Protein AF-A0A962JKR4-F1 (afdb_monomer)

Foldseek 3Di:
DPPVVVVVVVVVVVVVVVCVVCVCLQQDWDFDDPPVDTDTGRPSVVVVVVVVVVVVVVVVVVVVVVVVVVVVVVVVVVD

Nearest PDB structures (foldseek):
  1fxk-assembly1_B  TM=4.315E-01  e=8.776E+00  Methanothermobacter thermautotrophicus

Sequence (79 aa):
MPLRTLLFVIIVALIATFTALNWSAFAANTVISLGFASVQAPLGLIMLGIVVVMTVLFLFFIAYFQTSVLLEARRHAKE

Secondary structure (DSSP, 8-state):
--HHHHHHHHHHHHHHHHHHHTHHHHT--EEEE-SS-EEEE-HHHHHHHHHHHHHHHHHHHHHHHHHHHHHHHHHHT--

Radius of gyration: 19.64 Å; Cα contacts (8 Å, |Δi|>4): 35; chains: 1; bounding box: 36×32×53 Å

Mean predicted aligned error: 8.1 Å

Solvent-accessible surface area (backbone atoms only — not comparable to full-atom values): 4500 Å² total; per-residue (Å²): 125,59,70,71,58,52,52,51,52,50,52,52,51,49,53,52,49,54,47,63,76,41,37,70,69,28,61,40,73,36,83,41,75,72,88,85,51,75,45,77,43,32,57,46,48,54,54,50,50,50,52,52,53,52,50,51,53,49,51,52,50,51,53,52,55,53,51,53,54,54,53,51,55,56,52,64,76,71,109

Structure (mmCIF, N/CA/C/O backbone):
data_AF-A0A962JKR4-F1
#
_entry.id   AF-A0A962JKR4-F1
#
loop_
_atom_site.group_PDB
_atom_site.id
_atom_site.type_symbol
_atom_site.label_atom_id
_atom_site.label_alt_id
_atom_site.label_comp_id
_atom_site.label_asym_id
_atom_site.label_entity_id
_atom_site.label_seq_id
_atom_site.pdbx_PDB_ins_code
_atom_site.Cartn_x
_atom_site.Cartn_y
_atom_site.Cartn_z
_atom_site.occupancy
_atom_site.B_iso_or_equiv
_atom_site.auth_seq_id
_atom_site.auth_comp_id
_atom_site.auth_asym_id
_atom_site.auth_atom_id
_atom_site.pdbx_PDB_model_num
ATOM 1 N N . MET A 1 1 ? 14.751 -14.363 -12.221 1.00 61.06 1 MET A N 1
ATOM 2 C CA . MET A 1 1 ? 14.339 -12.995 -11.832 1.00 61.06 1 MET A CA 1
ATOM 3 C C . MET A 1 1 ? 15.532 -12.294 -11.206 1.00 61.06 1 MET A C 1
ATOM 5 O O . MET A 1 1 ? 16.241 -12.957 -10.458 1.00 61.06 1 MET A O 1
ATOM 9 N N . PRO A 1 2 ? 15.801 -11.014 -11.508 1.00 82.19 2 PRO A N 1
ATOM 10 C CA . PRO A 1 2 ? 16.875 -10.292 -10.829 1.00 82.19 2 PRO A CA 1
ATOM 11 C C . PRO A 1 2 ? 16.585 -10.260 -9.319 1.00 82.19 2 PRO A C 1
ATOM 13 O O . PRO A 1 2 ? 15.423 -10.140 -8.925 1.00 82.19 2 PRO A O 1
ATOM 16 N N . LEU A 1 3 ? 17.622 -10.369 -8.480 1.00 88.56 3 LEU A N 1
ATOM 17 C CA . LEU A 1 3 ? 17.504 -10.440 -7.012 1.00 88.56 3 LEU A CA 1
ATOM 18 C C . LEU A 1 3 ? 16.603 -9.330 -6.444 1.00 88.56 3 LEU A C 1
ATOM 20 O O . LEU A 1 3 ? 15.792 -9.572 -5.557 1.00 88.56 3 LEU A O 1
ATOM 24 N N . ARG A 1 4 ? 16.678 -8.132 -7.034 1.00 82.50 4 ARG A N 1
ATOM 25 C CA . ARG A 1 4 ? 15.829 -6.981 -6.700 1.00 82.50 4 ARG A CA 1
ATOM 26 C C . ARG A 1 4 ? 14.329 -7.272 -6.844 1.00 82.50 4 ARG A C 1
ATOM 28 O O . ARG A 1 4 ? 13.556 -6.912 -5.965 1.00 82.50 4 ARG A O 1
ATOM 35 N N . THR A 1 5 ? 13.915 -7.927 -7.930 1.00 86.06 5 THR A N 1
ATOM 36 C CA . THR A 1 5 ? 12.505 -8.287 -8.162 1.00 86.06 5 THR A CA 1
ATOM 37 C C . THR A 1 5 ? 12.061 -9.394 -7.215 1.00 86.06 5 THR A C 1
ATOM 39 O O . THR A 1 5 ? 10.951 -9.330 -6.700 1.00 86.06 5 THR A O 1
ATOM 42 N N . LEU A 1 6 ? 12.928 -10.373 -6.935 1.00 90.88 6 LEU A N 1
ATOM 43 C CA . LEU A 1 6 ? 12.624 -11.433 -5.972 1.00 90.88 6 LEU A CA 1
ATOM 44 C C . LEU A 1 6 ? 12.397 -10.862 -4.564 1.00 90.88 6 LEU A C 1
ATOM 46 O O . LEU A 1 6 ? 11.387 -11.170 -3.939 1.00 90.88 6 LEU A O 1
ATOM 50 N N . LEU A 1 7 ? 13.293 -9.986 -4.094 1.00 91.50 7 LEU A N 1
ATOM 51 C CA . LEU A 1 7 ? 13.158 -9.313 -2.798 1.00 91.50 7 LEU A CA 1
ATOM 52 C C . LEU A 1 7 ? 11.871 -8.488 -2.716 1.00 91.50 7 LEU A C 1
ATOM 54 O O . LEU A 1 7 ? 11.163 -8.561 -1.716 1.00 91.50 7 LEU A O 1
ATOM 58 N N . PHE A 1 8 ? 11.537 -7.749 -3.776 1.00 87.75 8 PHE A N 1
ATOM 59 C CA . PHE A 1 8 ? 10.295 -6.981 -3.833 1.00 87.75 8 PHE A CA 1
ATOM 60 C C . PHE A 1 8 ? 9.058 -7.879 -3.693 1.00 87.75 8 PHE A C 1
ATOM 62 O O . PHE A 1 8 ? 8.189 -7.601 -2.870 1.00 87.75 8 PHE A O 1
ATOM 69 N N . VAL A 1 9 ? 9.000 -8.989 -4.439 1.00 89.62 9 VAL A N 1
ATOM 70 C CA . VAL A 1 9 ? 7.889 -9.954 -4.361 1.00 89.62 9 VAL A CA 1
ATOM 71 C C . VAL A 1 9 ? 7.779 -10.565 -2.963 1.00 89.62 9 VAL A C 1
ATOM 73 O O . VAL A 1 9 ? 6.674 -10.672 -2.436 1.00 89.62 9 VAL A O 1
ATOM 76 N N . ILE A 1 10 ? 8.907 -10.911 -2.335 1.00 94.56 10 ILE A N 1
ATOM 77 C CA . ILE A 1 10 ? 8.928 -11.438 -0.963 1.00 94.56 10 ILE A CA 1
ATOM 78 C C . ILE A 1 10 ? 8.367 -10.409 0.024 1.00 94.56 10 ILE A C 1
ATOM 80 O O . ILE A 1 10 ? 7.526 -10.759 0.846 1.00 94.56 10 ILE A O 1
ATOM 84 N N . ILE A 1 11 ? 8.779 -9.141 -0.068 1.00 93.06 11 ILE A N 1
ATOM 85 C CA . ILE A 1 11 ? 8.274 -8.076 0.812 1.00 93.06 11 ILE A CA 1
ATOM 86 C C . ILE A 1 11 ? 6.760 -7.909 0.646 1.00 93.06 11 ILE A C 1
ATOM 88 O O . ILE A 1 11 ? 6.039 -7.874 1.641 1.00 93.06 11 ILE A O 1
ATOM 92 N N . VAL A 1 12 ? 6.263 -7.865 -0.593 1.00 91.06 12 VAL A N 1
ATOM 93 C CA . VAL A 1 12 ? 4.819 -7.775 -0.865 1.00 91.06 12 VAL A CA 1
ATOM 94 C C . VAL A 1 12 ? 4.072 -8.978 -0.276 1.00 91.06 12 VAL A C 1
ATOM 96 O O . VAL A 1 12 ? 3.038 -8.800 0.366 1.00 91.06 12 VAL A O 1
ATOM 99 N N . ALA A 1 13 ? 4.611 -10.192 -0.423 1.00 94.12 13 ALA A N 1
ATOM 100 C CA . ALA A 1 13 ? 4.019 -11.404 0.141 1.00 94.12 13 ALA A CA 1
ATOM 101 C C . ALA A 1 13 ? 3.999 -11.393 1.680 1.00 94.12 13 ALA A C 1
ATOM 103 O O . ALA A 1 13 ? 3.000 -11.789 2.286 1.00 94.12 13 ALA A O 1
ATOM 104 N N . LEU A 1 14 ? 5.064 -10.904 2.321 1.00 96.50 14 LEU A N 1
ATOM 105 C CA . LEU A 1 14 ? 5.125 -10.747 3.776 1.00 96.50 14 LEU A CA 1
ATOM 106 C C . LEU A 1 14 ? 4.089 -9.736 4.274 1.00 96.50 14 LEU A C 1
ATOM 108 O O . LEU A 1 14 ? 3.371 -10.031 5.228 1.00 96.50 14 LEU A O 1
ATOM 112 N N . ILE A 1 15 ? 3.954 -8.586 3.607 1.00 93.12 15 ILE A N 1
ATOM 113 C CA . ILE A 1 15 ? 2.948 -7.567 3.950 1.00 93.12 15 ILE A CA 1
ATOM 114 C C . ILE A 1 15 ? 1.533 -8.132 3.796 1.00 93.12 15 ILE A C 1
ATOM 116 O O . ILE A 1 15 ? 0.698 -7.950 4.684 1.00 93.12 15 ILE A O 1
ATOM 120 N N . ALA A 1 16 ? 1.262 -8.846 2.700 1.00 92.94 16 ALA A N 1
ATOM 121 C CA . ALA A 1 16 ? -0.034 -9.472 2.460 1.00 92.94 16 ALA A CA 1
ATOM 122 C C . ALA A 1 16 ? -0.360 -10.519 3.537 1.00 92.94 16 ALA A C 1
ATOM 124 O O . ALA A 1 16 ? -1.459 -10.514 4.089 1.00 92.94 16 ALA A O 1
ATOM 125 N N . THR A 1 17 ? 0.614 -11.362 3.892 1.00 96.56 17 THR A N 1
ATOM 126 C CA . THR A 1 17 ? 0.461 -12.380 4.943 1.00 96.56 17 THR A CA 1
ATOM 127 C C . THR A 1 17 ? 0.215 -11.732 6.302 1.00 96.56 17 THR A C 1
ATOM 129 O O . THR A 1 17 ? -0.733 -12.094 6.992 1.00 96.56 17 THR A O 1
ATOM 132 N N . PHE A 1 18 ? 1.012 -10.729 6.675 1.00 95.00 18 PHE A N 1
ATOM 133 C CA . PHE A 1 18 ? 0.828 -9.978 7.916 1.00 95.00 18 PHE A CA 1
ATOM 134 C C . PHE A 1 18 ? -0.557 -9.325 7.980 1.00 95.00 18 PHE A C 1
ATOM 136 O O . PHE A 1 18 ? -1.232 -9.407 9.004 1.00 95.00 18 PHE A O 1
ATOM 143 N N . THR A 1 19 ? -1.007 -8.731 6.876 1.00 93.75 19 THR A N 1
ATOM 144 C CA . THR A 1 19 ? -2.330 -8.107 6.772 1.00 93.75 19 THR A CA 1
ATOM 145 C C . THR A 1 19 ? -3.452 -9.128 6.937 1.00 93.75 19 THR A C 1
ATOM 147 O O . THR A 1 19 ? -4.384 -8.891 7.702 1.00 93.75 19 THR A O 1
ATOM 150 N N . ALA A 1 20 ? -3.355 -10.276 6.262 1.00 93.06 20 ALA A N 1
ATOM 151 C CA . ALA A 1 20 ? -4.349 -11.342 6.346 1.00 93.06 20 ALA A CA 1
ATOM 152 C C . ALA A 1 20 ? -4.430 -11.945 7.758 1.00 93.06 20 ALA A C 1
ATOM 154 O O . ALA A 1 20 ? -5.524 -12.157 8.275 1.00 93.06 20 ALA A O 1
ATOM 155 N N . LEU A 1 21 ? -3.284 -12.165 8.411 1.00 96.19 21 LEU A N 1
ATOM 156 C CA . LEU A 1 21 ? -3.233 -12.660 9.790 1.00 96.19 21 LEU A CA 1
ATOM 157 C C . LEU A 1 21 ? -3.794 -11.648 10.799 1.00 96.19 21 LEU A C 1
ATOM 159 O O . LEU A 1 21 ? -4.411 -12.044 11.783 1.00 96.19 21 LEU A O 1
ATOM 163 N N . ASN A 1 22 ? -3.623 -10.349 10.546 1.00 94.75 22 ASN A N 1
ATOM 164 C CA . ASN A 1 22 ? -4.109 -9.272 11.414 1.00 94.75 22 ASN A CA 1
ATOM 165 C C . ASN A 1 22 ? -5.416 -8.640 10.904 1.00 94.75 22 ASN A C 1
ATOM 167 O O . ASN A 1 22 ? -5.729 -7.497 11.244 1.00 94.75 22 ASN A O 1
ATOM 171 N N . TRP A 1 23 ? -6.197 -9.364 10.096 1.00 92.12 23 TRP A N 1
ATOM 172 C CA . TRP A 1 23 ? -7.376 -8.820 9.415 1.00 92.12 23 TRP A CA 1
ATOM 173 C C . TRP A 1 23 ? -8.381 -8.160 10.366 1.00 92.12 23 TRP A C 1
ATOM 175 O O . TRP A 1 23 ? -8.895 -7.082 10.075 1.00 92.12 23 TRP A O 1
ATOM 185 N N . SER A 1 24 ? -8.623 -8.765 11.532 1.00 91.00 24 SER A N 1
ATOM 186 C CA . SER A 1 24 ? -9.535 -8.226 12.549 1.00 91.00 24 SER A CA 1
ATOM 187 C C . SER A 1 24 ? -9.110 -6.848 13.063 1.00 91.00 24 SER A C 1
ATOM 189 O O . SER A 1 24 ? -9.964 -5.996 13.286 1.00 91.00 24 SER A O 1
ATOM 191 N N . ALA A 1 25 ? -7.804 -6.604 13.202 1.00 90.25 25 ALA A N 1
ATOM 192 C CA . ALA A 1 25 ? -7.271 -5.311 13.616 1.00 90.25 25 ALA A CA 1
ATOM 193 C C . ALA A 1 25 ? -7.427 -4.257 12.510 1.00 90.25 25 ALA A C 1
ATOM 195 O O . ALA A 1 25 ? -7.768 -3.111 12.793 1.00 90.25 25 ALA A O 1
ATOM 196 N N . PHE A 1 26 ? -7.236 -4.641 11.245 1.00 90.38 26 PHE A N 1
ATOM 197 C CA . PHE A 1 26 ? -7.433 -3.733 10.112 1.00 90.38 26 PHE A CA 1
ATOM 198 C C . PHE A 1 26 ? -8.908 -3.386 9.877 1.00 90.38 26 PHE A C 1
ATOM 200 O O . PHE A 1 26 ? -9.215 -2.247 9.517 1.00 90.38 26 PHE A O 1
ATOM 207 N N . ALA A 1 27 ? -9.809 -4.345 10.099 1.00 91.62 27 ALA A N 1
ATOM 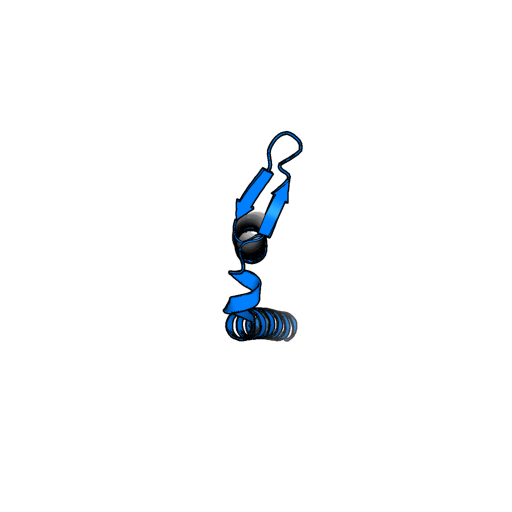208 C CA . ALA A 1 27 ? -11.254 -4.188 9.952 1.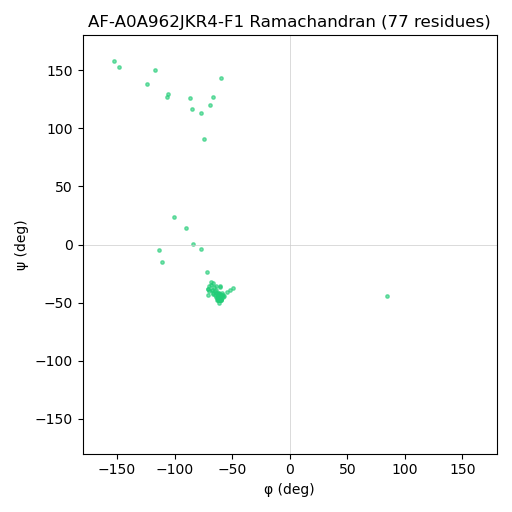00 91.62 27 ALA A CA 1
ATOM 209 C C . ALA A 1 27 ? -11.947 -3.589 11.192 1.00 91.62 27 ALA A C 1
ATOM 211 O O . ALA A 1 27 ? -13.166 -3.417 11.186 1.00 91.62 27 ALA A O 1
ATOM 212 N N . ALA A 1 28 ? -11.202 -3.270 12.254 1.00 91.44 28 ALA A N 1
ATOM 213 C CA . ALA A 1 28 ? -11.762 -2.661 13.452 1.00 91.44 28 ALA A CA 1
ATOM 214 C C . ALA A 1 28 ? -12.267 -1.241 13.156 1.00 91.44 28 ALA A C 1
ATOM 216 O O . ALA A 1 28 ? -11.524 -0.396 12.656 1.00 91.44 28 ALA A O 1
ATOM 217 N N . ASN A 1 29 ? -13.530 -0.968 13.496 1.00 88.50 29 ASN A N 1
ATOM 218 C CA . ASN A 1 29 ? -14.109 0.364 13.349 1.00 88.50 29 ASN A CA 1
ATOM 219 C C . ASN A 1 29 ? -13.481 1.323 14.359 1.00 88.50 29 ASN A C 1
ATOM 221 O O . ASN A 1 29 ? -13.596 1.128 15.570 1.00 88.50 29 ASN A O 1
ATOM 225 N N . THR A 1 30 ? -12.856 2.382 13.856 1.00 87.00 30 THR A N 1
ATOM 226 C CA . THR A 1 30 ? -12.297 3.455 14.673 1.00 87.00 30 THR A CA 1
ATOM 227 C C . THR A 1 30 ? -13.013 4.762 14.366 1.00 87.00 30 THR A C 1
ATOM 229 O O . THR A 1 30 ? -13.532 4.971 13.269 1.00 87.00 30 THR A O 1
ATOM 232 N N . VAL A 1 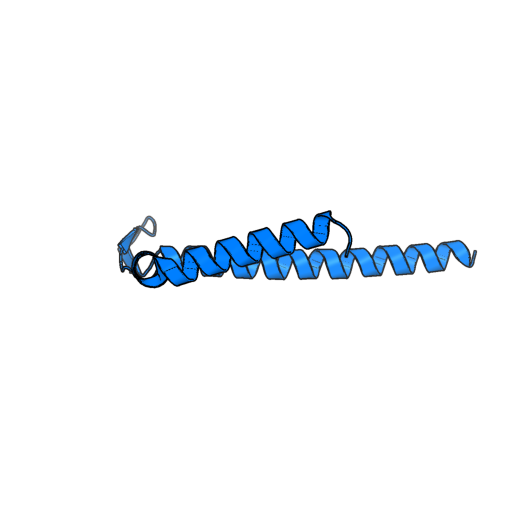31 ? -13.094 5.644 15.362 1.00 87.12 31 VAL A N 1
ATOM 233 C CA . VAL A 1 31 ? -13.610 6.999 15.154 1.00 87.12 31 VAL A CA 1
ATOM 234 C C . VAL A 1 31 ? -12.509 7.806 14.477 1.00 87.12 31 VAL A C 1
ATOM 236 O O . VAL A 1 31 ? -11.459 8.053 15.069 1.00 87.12 31 VAL A O 1
ATOM 239 N N . ILE A 1 32 ? -12.745 8.202 13.231 1.00 84.81 32 ILE A N 1
ATOM 240 C CA . ILE A 1 32 ? -11.819 8.984 12.417 1.00 84.81 32 ILE A CA 1
ATOM 241 C C . ILE A 1 32 ? -12.344 10.415 12.348 1.00 84.81 32 ILE A C 1
ATOM 243 O O . ILE A 1 32 ? -13.507 10.640 12.013 1.00 84.81 32 ILE A O 1
ATOM 247 N N . SER A 1 33 ? -11.485 11.388 12.644 1.00 86.25 33 SER A N 1
ATOM 248 C CA . SER A 1 33 ? -11.794 12.802 12.430 1.00 86.25 33 SER A CA 1
ATOM 249 C C . SER A 1 33 ? -11.436 13.211 11.002 1.00 86.25 33 SER A C 1
ATOM 251 O O . SER A 1 33 ? -10.300 13.040 10.567 1.00 86.25 33 SER A O 1
ATOM 253 N N . LEU A 1 34 ? -12.398 13.792 10.290 1.00 83.06 34 LEU A N 1
ATOM 254 C CA . LEU A 1 34 ? -12.236 14.432 8.979 1.00 83.06 34 LEU A CA 1
ATOM 255 C C . LEU A 1 34 ? -11.894 15.930 9.119 1.00 83.06 34 LEU A C 1
ATOM 257 O O . LEU A 1 34 ? -12.058 16.701 8.176 1.00 83.06 34 LEU A O 1
ATOM 261 N N . GLY A 1 35 ? -11.504 16.379 10.316 1.00 84.81 35 GLY A N 1
ATOM 262 C CA . GLY A 1 35 ? -11.268 17.788 10.646 1.00 84.81 35 GLY A CA 1
ATOM 263 C C . GLY A 1 35 ? -12.540 18.545 11.040 1.00 84.81 35 GLY A C 1
ATOM 264 O O . GLY A 1 35 ? -12.536 19.235 12.053 1.00 84.81 35 GLY A O 1
ATOM 265 N N . PHE A 1 36 ? -13.640 18.364 10.300 1.00 81.56 36 PHE A N 1
ATOM 266 C CA . PHE A 1 36 ? -14.933 19.025 10.572 1.00 81.56 36 PHE A CA 1
ATOM 267 C C . PHE A 1 36 ? -16.043 18.077 11.049 1.00 81.56 36 PHE A C 1
ATOM 269 O O . PHE A 1 36 ? -17.061 18.529 11.566 1.00 81.56 36 PHE A O 1
ATOM 276 N N . ALA A 1 37 ? -15.862 16.766 10.878 1.00 83.94 37 ALA A N 1
ATOM 277 C CA . ALA A 1 37 ? -16.821 15.738 11.273 1.00 83.94 37 ALA A CA 1
ATOM 278 C C . ALA A 1 37 ? -16.093 14.453 11.685 1.00 83.94 37 ALA A C 1
ATOM 280 O O . ALA A 1 37 ? -15.007 14.170 11.183 1.00 83.94 37 AL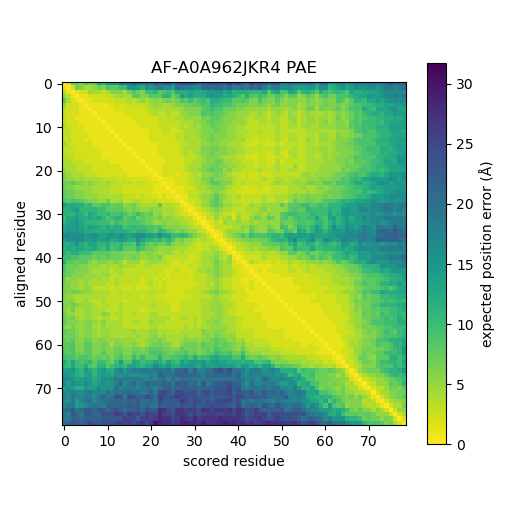A A O 1
ATOM 281 N N . SER A 1 38 ? -16.705 13.663 12.565 1.00 85.62 38 SER A N 1
ATOM 282 C CA . SER A 1 38 ? -16.179 12.364 12.994 1.00 85.62 38 SER A CA 1
ATOM 283 C C . SER A 1 38 ? -17.002 11.243 12.373 1.00 85.62 38 SER A C 1
ATOM 285 O O . SER A 1 38 ? -18.224 11.227 12.511 1.00 85.62 38 SER A O 1
ATOM 287 N N . VAL A 1 39 ? -16.345 10.296 11.708 1.00 86.25 39 VAL A N 1
ATOM 288 C CA . VAL A 1 39 ? -16.988 9.137 11.072 1.00 86.25 39 VAL A CA 1
ATOM 289 C C . VAL A 1 39 ? -16.365 7.860 11.620 1.00 86.25 39 VAL A C 1
ATOM 291 O O . VAL A 1 39 ? -15.154 7.780 11.803 1.00 86.25 39 VAL A O 1
ATOM 294 N N . GLN A 1 40 ? -17.194 6.854 11.899 1.00 87.44 40 GLN A N 1
ATOM 295 C CA . GLN A 1 40 ? -16.713 5.521 12.250 1.00 87.44 40 GLN A CA 1
ATOM 296 C C . GLN A 1 40 ? -16.444 4.732 10.979 1.00 87.44 40 GLN A C 1
ATOM 298 O O . GLN A 1 40 ? -17.362 4.462 10.207 1.00 87.44 40 GLN A O 1
ATOM 303 N N . ALA A 1 41 ? -15.187 4.368 10.767 1.00 86.19 41 ALA A N 1
ATOM 304 C CA . ALA A 1 41 ? -14.796 3.533 9.648 1.00 86.19 41 ALA A CA 1
ATOM 305 C C . ALA A 1 41 ? -13.531 2.738 9.998 1.00 86.19 41 ALA A C 1
ATOM 307 O O . ALA A 1 41 ? -12.772 3.134 10.887 1.00 86.19 41 ALA A O 1
ATOM 308 N N . PRO A 1 42 ? -13.277 1.616 9.314 1.00 91.75 42 PRO A N 1
ATOM 309 C CA . PRO A 1 42 ? -12.065 0.841 9.517 1.00 91.75 42 PRO A CA 1
ATOM 310 C C . PRO A 1 42 ? -10.870 1.561 8.885 1.00 91.75 42 PRO A C 1
ATOM 312 O O . PRO A 1 42 ? -10.551 1.364 7.709 1.00 91.75 42 PRO A O 1
ATOM 315 N N . LEU A 1 43 ? -10.200 2.409 9.676 1.00 90.38 43 LEU A N 1
ATOM 316 C CA . LEU A 1 43 ? -9.029 3.184 9.243 1.00 90.38 43 LEU A CA 1
ATOM 317 C C . LEU A 1 43 ? -7.963 2.291 8.596 1.00 90.38 43 LEU A C 1
ATOM 319 O O . LEU A 1 43 ? -7.366 2.672 7.590 1.00 90.38 43 LEU A O 1
ATOM 323 N N . GLY A 1 44 ? -7.755 1.092 9.148 1.00 90.88 44 GLY A N 1
ATOM 324 C CA . GLY A 1 44 ? -6.781 0.132 8.641 1.00 90.88 44 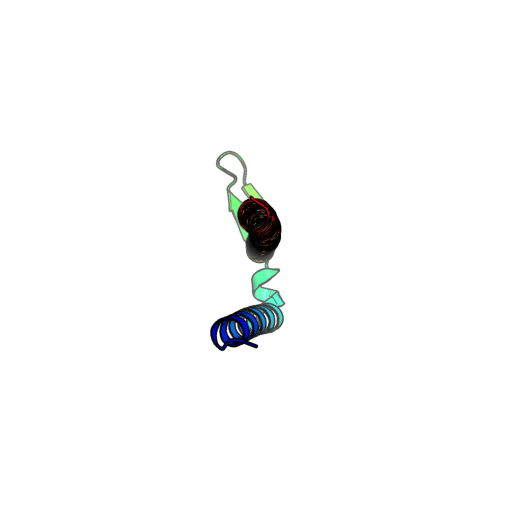GLY A CA 1
ATOM 325 C C . GLY A 1 44 ? -7.051 -0.280 7.193 1.00 90.88 44 GLY A C 1
ATOM 326 O O . GLY A 1 44 ? -6.140 -0.239 6.368 1.00 90.88 44 GLY A O 1
ATOM 327 N N . LEU A 1 45 ? -8.302 -0.613 6.863 1.00 90.69 45 LEU A N 1
ATOM 328 C CA . LEU A 1 45 ? -8.700 -0.972 5.498 1.00 90.69 45 LEU A CA 1
ATOM 329 C C . LEU A 1 45 ? -8.609 0.213 4.532 1.00 90.69 45 LEU A C 1
ATOM 331 O O . LEU A 1 45 ? -8.169 0.036 3.397 1.00 90.69 45 LEU A O 1
ATOM 335 N N . ILE A 1 46 ? -8.980 1.416 4.979 1.00 92.06 46 ILE A N 1
ATOM 336 C CA . ILE A 1 46 ? -8.890 2.631 4.156 1.00 92.06 46 ILE A CA 1
ATOM 337 C C . ILE A 1 46 ? -7.430 2.901 3.778 1.00 92.06 46 ILE A C 1
ATOM 339 O O . ILE A 1 46 ? -7.111 3.060 2.599 1.00 92.06 46 ILE A O 1
ATOM 343 N N . MET A 1 47 ? -6.535 2.898 4.767 1.00 92.50 47 MET A N 1
ATOM 344 C CA . MET A 1 47 ? -5.108 3.140 4.551 1.00 92.50 47 MET A CA 1
ATOM 345 C C . MET A 1 47 ? -4.481 2.064 3.656 1.00 92.50 47 MET A C 1
ATOM 347 O O . MET A 1 47 ? -3.740 2.39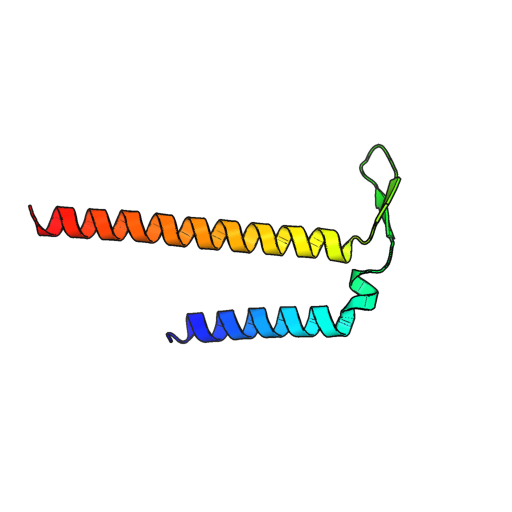7 2.730 1.00 92.50 47 MET A O 1
ATOM 351 N N . LEU A 1 48 ? -4.820 0.786 3.867 1.00 93.12 48 LEU A N 1
ATOM 352 C CA . LEU A 1 48 ? -4.379 -0.311 2.998 1.00 93.12 48 LEU A CA 1
ATOM 353 C C . LEU A 1 48 ? -4.843 -0.126 1.554 1.00 93.12 48 LEU A C 1
ATOM 355 O O . LEU A 1 48 ? -4.038 -0.257 0.633 1.00 93.12 48 LEU A O 1
ATOM 359 N N . GLY A 1 49 ? -6.1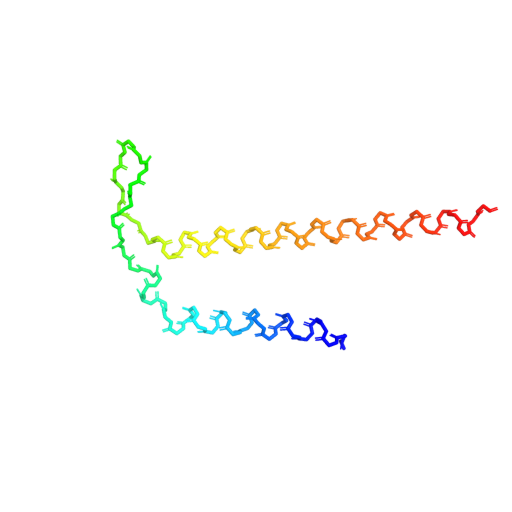20 0.205 1.353 1.00 93.31 49 GLY A N 1
ATOM 360 C CA . GLY A 1 49 ? -6.683 0.440 0.027 1.00 93.31 49 GLY A CA 1
ATOM 361 C C . GLY A 1 49 ? -5.951 1.555 -0.719 1.00 93.31 49 GLY A C 1
ATOM 362 O O . GLY A 1 49 ? -5.568 1.368 -1.873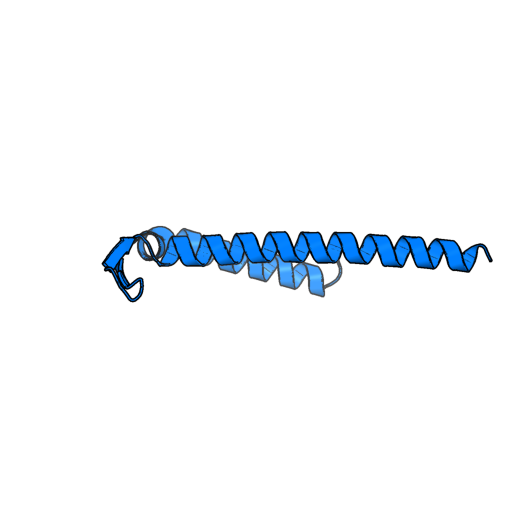 1.00 93.31 49 GLY A O 1
ATOM 363 N N . ILE A 1 50 ? -5.676 2.678 -0.048 1.00 95.19 50 ILE A N 1
ATOM 364 C CA . ILE A 1 50 ? -4.925 3.799 -0.632 1.00 95.19 50 ILE A CA 1
ATOM 365 C C . ILE A 1 50 ? -3.522 3.353 -1.054 1.00 95.19 50 ILE A C 1
ATOM 367 O O . ILE A 1 50 ? -3.112 3.614 -2.185 1.00 95.19 50 ILE A O 1
ATOM 371 N N . VAL A 1 51 ? -2.798 2.638 -0.188 1.00 93.56 51 VAL A N 1
ATOM 372 C CA . VAL A 1 51 ? -1.444 2.149 -0.496 1.00 93.56 51 VAL A CA 1
ATOM 373 C C . VAL A 1 51 ? -1.450 1.188 -1.688 1.00 93.56 51 VAL A C 1
ATOM 375 O O . VAL A 1 51 ? -0.589 1.295 -2.566 1.00 93.56 51 VAL A O 1
ATOM 378 N N . VAL A 1 52 ? -2.424 0.277 -1.763 1.00 92.62 52 VAL A N 1
ATOM 379 C CA . VAL A 1 52 ? -2.576 -0.643 -2.902 1.00 92.62 52 VAL A CA 1
ATOM 380 C C . VAL A 1 52 ? -2.834 0.132 -4.193 1.00 92.62 52 VAL A C 1
ATOM 382 O O . VAL A 1 52 ? -2.139 -0.099 -5.183 1.00 92.62 52 VAL A O 1
ATOM 385 N N . VAL A 1 53 ? -3.764 1.091 -4.183 1.00 96.19 53 VAL A N 1
ATOM 386 C CA . VAL A 1 53 ? -4.070 1.927 -5.357 1.00 96.19 53 VAL A CA 1
ATOM 387 C C . VAL A 1 53 ? -2.837 2.713 -5.801 1.00 96.19 53 VAL A C 1
ATOM 389 O O . VAL A 1 53 ? -2.482 2.676 -6.978 1.00 96.19 53 VAL A O 1
ATOM 392 N N . MET A 1 54 ? -2.136 3.365 -4.872 1.00 96.00 54 MET A N 1
ATOM 393 C CA . MET A 1 54 ? -0.899 4.091 -5.172 1.00 96.00 54 MET A CA 1
ATOM 394 C C . MET A 1 54 ? 0.170 3.177 -5.777 1.00 96.00 54 MET A C 1
ATOM 396 O O . MET A 1 54 ? 0.802 3.546 -6.764 1.00 96.00 54 MET A O 1
ATOM 400 N N . THR A 1 55 ? 0.348 1.976 -5.222 1.00 91.44 55 THR A N 1
ATOM 401 C CA . THR A 1 55 ? 1.316 0.992 -5.726 1.00 91.44 55 THR A CA 1
ATOM 402 C C . THR A 1 55 ? 0.980 0.586 -7.157 1.00 91.44 55 THR A C 1
ATOM 404 O O . THR A 1 55 ? 1.860 0.585 -8.016 1.00 91.44 55 THR A O 1
ATOM 407 N N . VAL A 1 56 ? -0.292 0.293 -7.442 1.00 92.56 56 VAL A N 1
ATOM 408 C CA . VAL A 1 56 ? -0.753 -0.068 -8.791 1.00 92.56 56 VAL A CA 1
ATOM 409 C C . VAL A 1 56 ? -0.519 1.078 -9.773 1.00 92.56 56 VAL A C 1
ATOM 411 O O . VAL A 1 56 ? 0.062 0.849 -10.833 1.00 92.56 56 VAL A O 1
ATOM 414 N N . LEU A 1 57 ? -0.903 2.308 -9.416 1.00 94.62 57 LEU A N 1
ATOM 415 C CA . LEU A 1 57 ? -0.677 3.489 -10.256 1.00 94.62 57 LEU A CA 1
ATOM 416 C C . LEU A 1 57 ? 0.813 3.708 -10.539 1.00 94.62 57 LEU A C 1
ATOM 418 O O . LEU A 1 57 ? 1.191 3.990 -11.674 1.00 94.62 57 LEU A O 1
ATOM 422 N N . PHE A 1 58 ? 1.666 3.528 -9.531 1.00 90.12 58 PHE A N 1
ATOM 423 C CA . PHE A 1 58 ? 3.109 3.693 -9.675 1.00 90.12 58 PHE A CA 1
ATOM 424 C C . PHE A 1 58 ? 3.726 2.625 -10.586 1.00 90.12 58 PHE A C 1
ATOM 426 O O . PHE A 1 58 ? 4.540 2.944 -11.452 1.00 90.12 58 PHE A O 1
ATOM 433 N N . LEU A 1 59 ? 3.301 1.364 -10.452 1.00 88.81 59 LEU A N 1
ATOM 434 C CA . LEU A 1 59 ? 3.719 0.289 -11.355 1.00 88.81 59 LEU A CA 1
ATOM 435 C C . LEU A 1 59 ? 3.275 0.561 -12.797 1.00 88.81 59 LEU A C 1
ATOM 437 O O . LEU A 1 59 ? 4.065 0.369 -13.723 1.00 88.81 59 LEU A O 1
ATOM 441 N N . PHE A 1 60 ? 2.048 1.053 -12.985 1.00 90.62 60 PHE A N 1
ATOM 442 C CA . PHE A 1 60 ? 1.526 1.433 -14.298 1.00 90.62 60 PHE A CA 1
ATOM 443 C C . PHE A 1 60 ? 2.350 2.563 -14.923 1.00 90.62 60 PHE A C 1
ATOM 445 O O . PHE A 1 60 ? 2.734 2.491 -16.091 1.00 90.62 60 PHE A O 1
ATOM 452 N N . PHE A 1 61 ? 2.683 3.578 -14.124 1.00 86.75 61 PHE A N 1
ATOM 453 C CA . PHE A 1 61 ? 3.508 4.702 -14.548 1.00 86.75 61 PHE A CA 1
ATOM 454 C C . PHE A 1 61 ? 4.921 4.259 -14.949 1.00 86.75 61 PHE A C 1
ATOM 456 O O . PHE A 1 61 ? 5.403 4.657 -16.007 1.00 86.75 61 PHE A O 1
ATOM 463 N N . ILE A 1 62 ? 5.560 3.383 -14.162 1.00 86.50 62 ILE A N 1
ATOM 464 C CA . ILE A 1 62 ? 6.875 2.812 -14.494 1.00 86.50 62 ILE A CA 1
ATOM 465 C C . ILE A 1 62 ? 6.815 2.016 -15.799 1.00 86.50 62 ILE A C 1
ATOM 467 O O . ILE A 1 62 ? 7.707 2.156 -16.634 1.00 86.50 62 ILE A O 1
ATOM 471 N N . ALA A 1 63 ? 5.790 1.180 -15.980 1.00 83.88 63 ALA A N 1
ATOM 472 C CA . ALA A 1 63 ? 5.637 0.383 -17.193 1.00 83.88 63 ALA A CA 1
ATOM 473 C C . ALA A 1 63 ? 5.474 1.282 -18.429 1.00 83.88 63 ALA A C 1
ATOM 475 O O . ALA A 1 63 ? 6.163 1.080 -19.430 1.00 83.88 63 ALA A O 1
ATOM 476 N N . TYR A 1 64 ? 4.640 2.322 -18.329 1.00 81.31 64 TYR A N 1
ATOM 477 C CA . TYR A 1 64 ? 4.470 3.323 -19.382 1.00 81.31 64 TYR A CA 1
ATOM 478 C C . TYR A 1 64 ? 5.790 4.048 -19.703 1.00 81.31 64 TYR A C 1
ATOM 480 O O . TYR A 1 64 ? 6.208 4.100 -20.861 1.00 81.31 64 TYR A O 1
ATOM 488 N N . PHE A 1 65 ? 6.514 4.520 -18.684 1.00 78.12 65 PHE A N 1
ATOM 489 C CA . PHE A 1 65 ? 7.811 5.185 -18.865 1.00 78.12 65 PHE A CA 1
ATOM 490 C C . PHE A 1 65 ? 8.897 4.265 -19.442 1.00 78.12 65 PHE A C 1
ATOM 492 O O . PHE A 1 65 ? 9.724 4.702 -20.237 1.00 78.12 65 PHE A O 1
ATOM 499 N N . GLN A 1 66 ? 8.916 2.978 -19.086 1.00 77.88 66 GLN A N 1
ATOM 500 C CA . GLN A 1 66 ? 9.853 2.030 -19.697 1.00 77.88 66 GLN A CA 1
ATOM 501 C C . GLN A 1 66 ? 9.559 1.827 -21.185 1.00 77.88 66 GLN A C 1
ATOM 503 O O . GLN A 1 66 ? 10.496 1.704 -21.976 1.00 77.88 66 GLN A O 1
ATOM 508 N N . THR A 1 67 ? 8.284 1.824 -21.589 1.00 70.44 67 THR A N 1
ATOM 509 C CA . THR A 1 67 ? 7.929 1.682 -23.008 1.00 70.44 67 THR A CA 1
ATOM 510 C C . THR A 1 67 ? 8.353 2.881 -23.853 1.00 70.44 67 THR A C 1
ATOM 512 O O . THR A 1 67 ? 8.860 2.670 -24.954 1.00 70.44 67 THR A O 1
ATOM 515 N N . SER A 1 68 ? 8.237 4.115 -23.350 1.00 67.38 68 SER A N 1
ATOM 516 C CA . SER A 1 68 ? 8.680 5.301 -24.098 1.00 67.38 68 SER A CA 1
ATOM 517 C C . SER A 1 68 ? 10.195 5.311 -24.313 1.00 67.38 68 SER A C 1
ATOM 519 O O . SER A 1 68 ? 10.649 5.507 -25.438 1.00 67.38 68 SER A O 1
ATOM 521 N N . VAL A 1 69 ? 10.977 4.979 -23.280 1.00 66.06 69 VAL A N 1
ATOM 522 C CA . VAL A 1 69 ? 12.448 4.919 -23.371 1.00 66.06 69 VAL A CA 1
ATOM 523 C C . VAL A 1 69 ? 12.912 3.829 -24.347 1.00 66.06 69 VAL A C 1
ATOM 525 O O . VAL A 1 69 ? 13.852 4.030 -25.116 1.00 66.06 69 VAL A O 1
ATOM 528 N N . LEU A 1 70 ? 12.244 2.671 -24.369 1.00 64.38 70 LEU A N 1
ATOM 529 C CA . LEU A 1 70 ? 12.564 1.591 -25.312 1.00 64.38 70 LEU A CA 1
ATOM 530 C C . LEU A 1 70 ? 12.215 1.950 -26.765 1.00 64.38 70 LEU A C 1
ATOM 532 O O . LEU A 1 70 ? 12.932 1.548 -27.685 1.00 64.38 70 LEU A O 1
ATOM 536 N N . LEU A 1 71 ? 11.135 2.706 -26.980 1.00 64.62 71 LEU A N 1
ATOM 537 C CA . LEU A 1 71 ? 10.740 3.202 -28.301 1.00 64.62 71 LEU A CA 1
ATOM 538 C C . LEU A 1 71 ? 11.710 4.273 -28.822 1.00 64.62 71 LEU A C 1
ATOM 540 O O . LEU A 1 71 ? 12.077 4.240 -29.997 1.00 64.62 71 LEU A O 1
ATOM 544 N N . GLU A 1 72 ? 12.185 5.170 -27.958 1.00 63.25 72 GLU A N 1
ATOM 545 C CA . GLU A 1 72 ? 13.200 6.176 -28.305 1.00 63.25 72 GLU A CA 1
ATOM 546 C C . GLU A 1 72 ? 14.560 5.538 -28.617 1.00 63.25 72 GLU A C 1
ATOM 548 O O . GLU A 1 72 ? 15.175 5.866 -29.634 1.00 63.25 72 GLU A O 1
ATOM 553 N N . ALA A 1 73 ? 14.993 4.546 -27.831 1.00 63.69 73 ALA A N 1
ATOM 554 C CA . ALA A 1 73 ? 16.227 3.802 -28.097 1.00 63.69 73 ALA A CA 1
ATOM 555 C C . ALA A 1 73 ? 16.199 3.073 -29.455 1.00 63.69 73 ALA A C 1
ATOM 557 O O . ALA A 1 73 ? 17.212 2.994 -30.152 1.00 63.69 73 ALA A O 1
ATOM 558 N N . ARG A 1 74 ? 15.030 2.563 -29.869 1.00 63.44 74 ARG A N 1
ATOM 559 C CA . ARG A 1 74 ? 14.835 1.968 -31.203 1.00 63.44 74 ARG A CA 1
ATOM 560 C C . ARG A 1 74 ? 14.904 3.006 -32.322 1.00 63.44 74 ARG A C 1
ATOM 562 O O . ARG A 1 74 ? 15.337 2.655 -33.416 1.00 63.44 74 ARG A O 1
ATOM 569 N N . ARG A 1 75 ? 14.472 4.246 -32.067 1.00 61.38 75 ARG A N 1
ATOM 570 C CA . ARG A 1 75 ? 14.491 5.334 -33.054 1.00 61.38 75 ARG A CA 1
ATOM 571 C C . ARG A 1 75 ? 15.918 5.813 -33.328 1.00 61.38 75 ARG A C 1
ATOM 573 O O . ARG A 1 75 ? 16.280 5.925 -34.489 1.00 61.38 75 ARG A O 1
ATOM 580 N N . HIS A 1 76 ? 16.737 5.974 -32.288 1.00 59.56 76 HIS A N 1
ATOM 581 C CA . HIS A 1 76 ? 18.143 6.382 -32.425 1.00 59.56 76 HIS A CA 1
ATOM 582 C C . HIS A 1 76 ? 19.068 5.307 -33.004 1.00 59.56 76 HIS A C 1
ATOM 584 O O . HIS A 1 76 ? 20.093 5.637 -33.575 1.00 59.56 76 HIS A O 1
ATOM 590 N N . ALA A 1 77 ? 18.719 4.022 -32.897 1.00 61.19 77 ALA A N 1
ATOM 591 C CA . ALA A 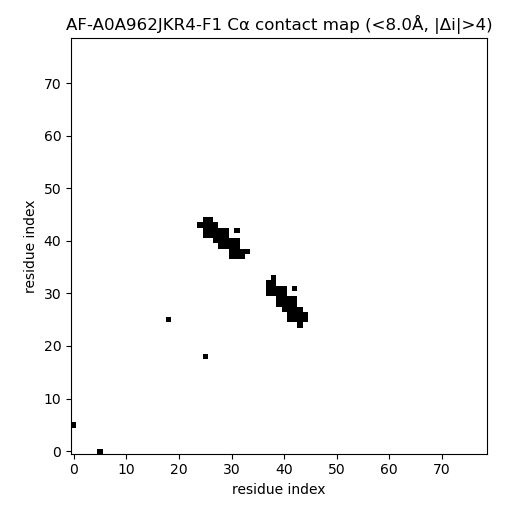1 77 ? 19.466 2.950 -33.565 1.00 61.19 77 ALA A CA 1
ATOM 592 C C . ALA A 1 77 ? 19.160 2.839 -35.074 1.00 61.19 77 ALA A C 1
ATOM 594 O O . ALA A 1 77 ? 19.713 1.969 -35.748 1.00 61.19 77 ALA A O 1
ATOM 595 N N . LYS A 1 78 ? 18.218 3.645 -35.579 1.00 57.56 78 LYS A N 1
ATOM 596 C CA . LYS A 1 78 ? 17.760 3.642 -36.974 1.00 57.56 78 LYS A CA 1
ATOM 597 C C . LYS A 1 78 ? 18.116 4.934 -37.727 1.00 57.56 78 LYS A C 1
ATOM 599 O O . LYS A 1 78 ? 17.840 4.999 -38.922 1.00 57.56 78 LYS A O 1
ATOM 604 N N . GLU A 1 79 ? 18.686 5.915 -37.026 1.00 51.09 79 GLU A N 1
ATOM 605 C CA . GLU A 1 79 ? 19.408 7.075 -37.575 1.00 51.09 79 GLU A CA 1
ATOM 606 C C . GLU A 1 79 ? 20.892 6.719 -37.723 1.00 51.09 79 GLU A C 1
ATOM 608 O O . GLU A 1 79 ? 21.484 7.127 -38.745 1.00 51.09 79 GLU A O 1
#

pLDDT: mean 84.92, std 11.34, range [51.09, 96.56]